Protein AF-X0RLF0-F1 (afdb_monomer)

Radius of gyration: 14.8 Å; Cα contacts (8 Å, |Δi|>4): 10; chains: 1; bounding box: 38×18×31 Å

Foldseek 3Di:
DDDPPQDDDPVNVVVVVVVVLVVLVVVCVVVVHDSVVDDDDDDCPPHDDD

Mean predicted aligned error: 6.98 Å

Solvent-accessible surface area (backbone atoms only — not comparable to full-atom values): 3407 Å² total; per-residue (Å²): 134,86,83,72,83,75,75,75,53,66,66,60,54,52,52,52,52,55,52,51,54,52,52,50,47,54,52,21,64,75,66,78,42,69,58,90,82,56,85,90,78,88,85,54,94,85,53,77,82,128

pLDDT: mean 85.18, std 17.1, range [33.84, 98.0]

Sequence (50 aa):
MKEVNGNIDEMTLIDNWQQVSKQMKQACDRADRQVDNIMLLAVSKTKPAI

Structure (mmCIF, N/CA/C/O backbone):
data_AF-X0RLF0-F1
#
_entry.id   AF-X0RLF0-F1
#
loop_
_atom_site.group_PDB
_atom_site.id
_atom_site.type_symbol
_atom_site.label_atom_id
_atom_site.label_alt_id
_atom_site.label_comp_id
_atom_site.label_asym_id
_atom_site.label_entity_id
_atom_site.label_seq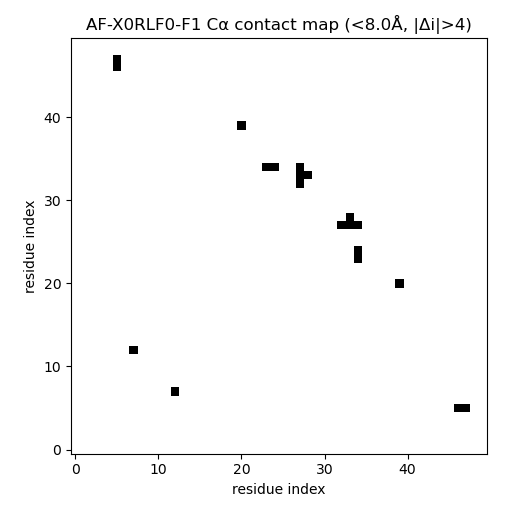_id
_atom_site.pdbx_PDB_ins_code
_atom_site.Cartn_x
_atom_site.Cartn_y
_atom_site.Cartn_z
_atom_site.occupancy
_atom_site.B_iso_or_equiv
_atom_site.auth_seq_id
_atom_site.auth_comp_id
_atom_site.auth_asym_id
_atom_site.auth_atom_id
_atom_site.pdbx_PDB_model_num
ATOM 1 N N . MET A 1 1 ? 21.498 12.383 -23.570 1.00 33.84 1 MET A N 1
ATOM 2 C CA . MET A 1 1 ? 20.432 11.642 -22.862 1.00 33.84 1 MET A CA 1
ATOM 3 C C . MET A 1 1 ? 21.002 1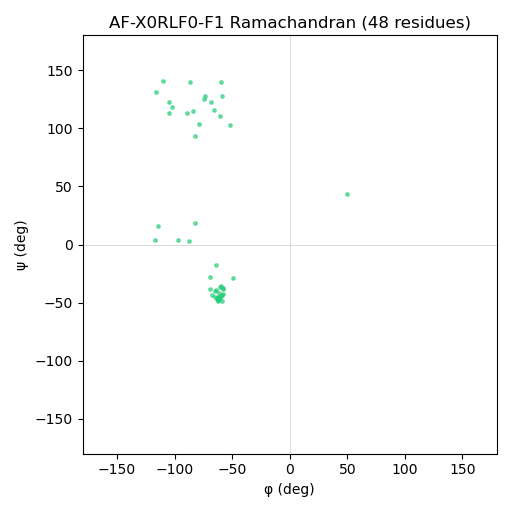1.204 -21.525 1.00 33.84 1 MET A C 1
ATOM 5 O O . MET A 1 1 ? 22.095 10.659 -21.524 1.00 33.84 1 MET A O 1
ATOM 9 N N . LYS A 1 2 ? 20.360 11.544 -20.400 1.00 36.44 2 LYS A N 1
ATOM 10 C CA . LYS A 1 2 ? 20.793 11.055 -19.083 1.00 36.44 2 LYS A CA 1
ATOM 11 C C . LYS A 1 2 ? 20.175 9.680 -18.878 1.00 36.44 2 LYS A C 1
ATOM 13 O O . LYS A 1 2 ? 18.953 9.573 -18.825 1.00 36.44 2 LYS A O 1
ATOM 18 N N . GLU A 1 3 ? 21.026 8.668 -18.800 1.00 44.50 3 GLU A N 1
ATOM 19 C CA . GLU A 1 3 ? 20.662 7.329 -18.355 1.00 44.50 3 GLU A CA 1
ATOM 20 C C . GLU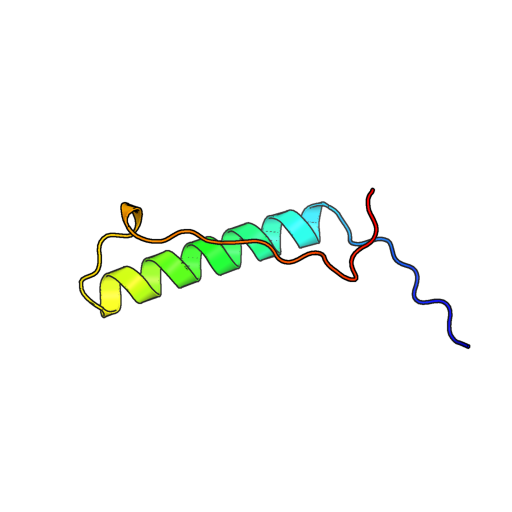 A 1 3 ? 20.136 7.454 -16.921 1.00 44.50 3 GLU A C 1
ATOM 22 O O . GLU A 1 3 ? 20.860 7.839 -16.000 1.00 44.50 3 GLU A O 1
ATOM 27 N N . VAL A 1 4 ? 18.834 7.244 -16.742 1.00 53.75 4 VAL A N 1
ATOM 28 C CA . VAL A 1 4 ? 18.238 7.136 -15.413 1.00 53.75 4 VAL A CA 1
ATOM 29 C C . VAL A 1 4 ? 18.569 5.727 -14.950 1.00 53.75 4 VAL A C 1
ATOM 31 O O . VAL A 1 4 ? 17.966 4.780 -15.444 1.00 53.75 4 VAL A O 1
ATOM 34 N N . ASN A 1 5 ? 19.550 5.589 -14.055 1.00 52.34 5 ASN A N 1
ATOM 35 C CA . ASN A 1 5 ? 19.848 4.322 -13.387 1.00 52.34 5 ASN A CA 1
ATOM 36 C C . ASN A 1 5 ? 18.549 3.774 -12.776 1.00 52.34 5 ASN A C 1
ATOM 38 O O . ASN A 1 5 ? 18.057 4.280 -11.770 1.00 52.34 5 ASN A O 1
ATOM 42 N N . GLY A 1 6 ? 17.969 2.783 -13.452 1.00 54.97 6 GLY A N 1
ATOM 43 C CA . GLY A 1 6 ? 16.615 2.277 -13.242 1.00 54.97 6 GLY A CA 1
ATOM 44 C C . GLY A 1 6 ? 16.478 1.273 -12.103 1.00 54.97 6 GLY A C 1
ATOM 45 O O . GLY A 1 6 ? 15.489 0.550 -12.073 1.00 54.97 6 GLY A O 1
ATOM 46 N N . ASN A 1 7 ? 17.432 1.216 -11.173 1.00 60.44 7 ASN A N 1
ATOM 47 C CA . ASN A 1 7 ? 17.321 0.339 -10.013 1.00 60.44 7 ASN A CA 1
ATOM 48 C C . ASN A 1 7 ? 16.464 1.026 -8.955 1.00 60.44 7 ASN A C 1
ATOM 50 O O . ASN A 1 7 ? 16.948 1.821 -8.151 1.00 60.44 7 ASN A O 1
ATOM 54 N N . ILE A 1 8 ? 15.165 0.736 -8.990 1.00 67.06 8 ILE A N 1
ATOM 55 C CA . ILE A 1 8 ? 14.312 0.952 -7.827 1.00 67.06 8 ILE A CA 1
ATOM 56 C C . ILE A 1 8 ? 14.807 -0.016 -6.763 1.00 67.06 8 ILE A C 1
ATOM 58 O O . ILE A 1 8 ? 14.749 -1.226 -6.954 1.00 67.06 8 ILE A O 1
ATOM 62 N N . ASP A 1 9 ? 15.311 0.538 -5.670 1.00 81.69 9 ASP A N 1
ATOM 63 C CA . ASP A 1 9 ? 15.660 -0.230 -4.486 1.00 81.69 9 ASP A CA 1
ATOM 64 C C . ASP A 1 9 ? 14.416 -0.974 -3.965 1.00 81.69 9 ASP A C 1
ATOM 66 O O . ASP A 1 9 ? 13.349 -0.376 -3.783 1.00 81.69 9 ASP A O 1
ATOM 70 N N . GLU A 1 10 ? 14.540 -2.287 -3.766 1.00 84.75 10 GLU A N 1
ATOM 71 C CA . GLU A 1 10 ? 13.439 -3.157 -3.339 1.00 84.75 10 GLU A CA 1
ATOM 72 C C . GLU A 1 10 ? 12.846 -2.689 -2.008 1.00 84.75 10 GLU A C 1
ATOM 74 O O . GLU A 1 10 ? 11.624 -2.684 -1.844 1.00 84.75 10 GLU A O 1
ATOM 79 N N . MET A 1 11 ? 13.697 -2.214 -1.092 1.00 87.44 11 MET A N 1
ATOM 80 C CA . MET A 1 11 ? 13.258 -1.700 0.203 1.00 87.44 11 MET A CA 1
ATOM 81 C C . MET A 1 11 ? 12.400 -0.446 0.025 1.00 87.44 11 MET A C 1
ATOM 83 O O . MET A 1 11 ? 11.291 -0.363 0.548 1.00 87.44 11 MET A O 1
ATOM 87 N N . THR A 1 12 ? 12.845 0.478 -0.828 1.00 89.56 12 THR A N 1
ATOM 88 C CA . THR A 1 12 ? 12.066 1.661 -1.210 1.00 89.56 12 THR A CA 1
ATOM 89 C C . THR A 1 12 ? 10.712 1.290 -1.838 1.00 89.56 12 THR A C 1
ATOM 91 O O . THR A 1 12 ? 9.709 1.960 -1.587 1.00 89.56 12 THR A O 1
ATOM 94 N N . LEU A 1 13 ? 10.628 0.232 -2.654 1.00 90.19 13 LEU A N 1
ATOM 95 C CA . LEU A 1 13 ? 9.355 -0.213 -3.238 1.00 90.19 13 LEU A CA 1
ATOM 96 C C . LEU A 1 13 ? 8.396 -0.771 -2.174 1.00 90.19 13 LEU A C 1
ATOM 98 O O . LEU A 1 13 ? 7.206 -0.439 -2.192 1.00 90.19 13 LEU A O 1
ATOM 102 N N . ILE A 1 14 ? 8.912 -1.580 -1.245 1.00 92.44 14 ILE A N 1
ATOM 103 C CA . ILE A 1 14 ? 8.151 -2.150 -0.126 1.00 92.44 14 ILE A CA 1
ATOM 104 C C . ILE A 1 14 ? 7.626 -1.035 0.782 1.00 92.44 14 ILE A C 1
ATOM 106 O O . ILE A 1 14 ? 6.430 -1.007 1.082 1.00 92.44 14 ILE A O 1
ATOM 110 N N . ASP A 1 15 ? 8.482 -0.086 1.156 1.00 95.56 15 ASP A N 1
ATOM 111 C CA . ASP A 1 15 ? 8.124 1.034 2.028 1.00 95.56 15 ASP A CA 1
ATOM 112 C C .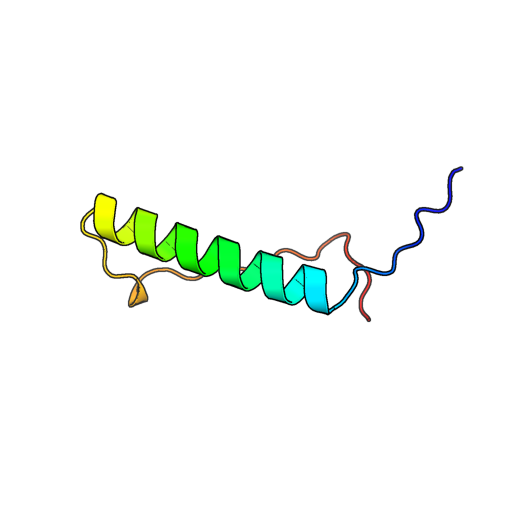 ASP A 1 15 ? 7.029 1.900 1.397 1.00 95.56 15 ASP A C 1
ATOM 114 O O . ASP A 1 15 ? 6.017 2.211 2.03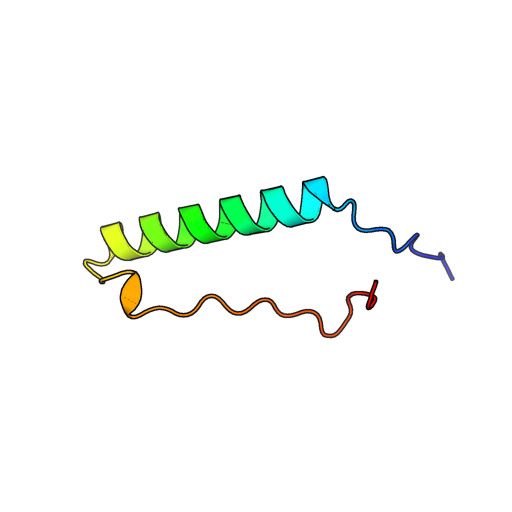6 1.00 95.56 15 ASP A O 1
ATOM 118 N N . ASN A 1 16 ? 7.169 2.217 0.106 1.00 93.44 16 ASN A N 1
ATOM 119 C CA . ASN A 1 16 ? 6.159 2.964 -0.643 1.00 93.44 16 ASN A CA 1
ATOM 120 C C . ASN A 1 16 ? 4.810 2.232 -0.663 1.00 93.44 16 ASN A C 1
ATOM 122 O O . ASN A 1 16 ? 3.761 2.845 -0.445 1.00 93.44 16 ASN A O 1
ATOM 126 N N . TRP A 1 17 ? 4.815 0.918 -0.898 1.00 94.88 17 TRP A N 1
ATOM 127 C CA . TRP A 1 17 ? 3.590 0.120 -0.897 1.00 94.88 17 TRP A CA 1
ATOM 128 C C . TRP A 1 17 ? 2.909 0.110 0.477 1.00 94.88 17 TRP A C 1
ATOM 130 O O . TRP A 1 17 ? 1.700 0.342 0.579 1.00 94.88 17 TRP A O 1
ATOM 140 N N . GLN A 1 18 ? 3.677 -0.101 1.549 1.00 96.94 18 GLN A N 1
ATOM 141 C CA . GLN A 1 18 ? 3.164 -0.080 2.920 1.00 96.94 18 GLN A CA 1
ATOM 142 C C . GLN A 1 18 ? 2.574 1.287 3.282 1.00 96.94 18 GLN A C 1
ATOM 144 O O . GLN A 1 18 ? 1.491 1.360 3.874 1.00 96.94 18 GLN A O 1
ATOM 149 N N . GLN A 1 19 ? 3.242 2.372 2.889 1.00 97.75 19 GLN A N 1
ATOM 150 C CA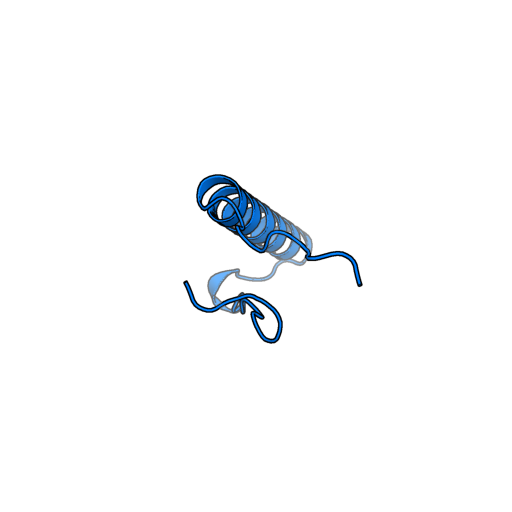 . GLN A 1 19 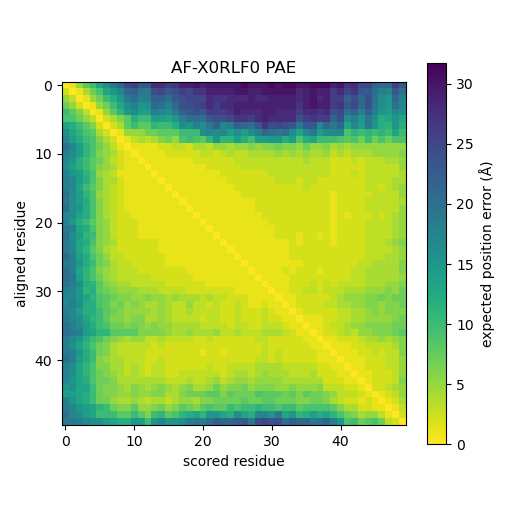? 2.772 3.731 3.128 1.00 97.75 19 GLN A CA 1
ATOM 151 C C . GLN A 1 19 ? 1.438 4.003 2.423 1.00 97.75 19 GLN A C 1
ATOM 153 O O . GLN A 1 19 ? 0.502 4.485 3.066 1.00 97.75 19 GLN A O 1
ATOM 158 N N . VAL A 1 20 ? 1.317 3.671 1.134 1.00 97.38 20 VAL A N 1
ATOM 159 C CA . VAL A 1 20 ? 0.072 3.881 0.374 1.00 97.38 20 VAL A CA 1
ATOM 160 C C . VAL A 1 20 ? -1.058 3.010 0.924 1.00 97.38 20 VAL A C 1
ATOM 162 O O . VAL A 1 20 ? -2.177 3.493 1.093 1.00 97.38 20 VAL A O 1
ATOM 165 N N . SER A 1 21 ? -0.774 1.759 1.294 1.00 96.81 21 SER A N 1
ATOM 166 C CA . SER A 1 21 ? -1.748 0.875 1.949 1.00 96.81 21 SER A CA 1
ATOM 167 C C . SER A 1 21 ? -2.26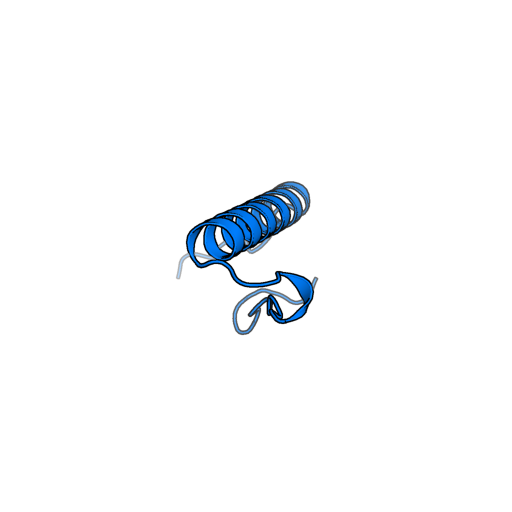9 1.470 3.265 1.00 96.81 21 SER A C 1
ATOM 169 O O . SER A 1 21 ? -3.478 1.504 3.504 1.00 96.81 21 SER A O 1
ATOM 171 N N . LYS A 1 22 ? -1.384 2.037 4.097 1.00 98.00 22 LYS A N 1
ATOM 172 C CA . LYS A 1 22 ? -1.772 2.732 5.336 1.00 98.00 22 LYS A CA 1
ATOM 173 C C . LYS A 1 22 ? -2.644 3.957 5.059 1.00 98.00 22 LYS A C 1
ATOM 175 O O . LYS A 1 22 ? -3.649 4.152 5.737 1.00 98.00 22 LYS A O 1
ATOM 180 N N . GLN A 1 23 ? -2.274 4.774 4.077 1.00 97.81 23 GLN A N 1
ATOM 181 C CA . GLN A 1 23 ? -3.042 5.963 3.700 1.00 97.81 23 GLN A CA 1
ATOM 182 C C . GLN A 1 23 ? -4.431 5.598 3.171 1.00 97.81 23 GLN A C 1
ATOM 184 O O . GLN A 1 23 ? -5.406 6.258 3.521 1.00 97.81 23 GLN A O 1
ATOM 189 N N . MET A 1 24 ? -4.537 4.523 2.385 1.00 97.44 24 MET A N 1
ATOM 190 C CA . MET A 1 24 ? -5.816 4.009 1.901 1.00 97.44 24 MET A CA 1
ATOM 191 C C . MET A 1 24 ? -6.729 3.606 3.064 1.00 97.44 24 MET A C 1
ATOM 193 O O . MET A 1 24 ? -7.881 4.036 3.091 1.00 97.44 24 MET A O 1
ATOM 197 N N . LYS A 1 25 ? -6.209 2.886 4.069 1.00 97.00 25 LYS A N 1
ATOM 198 C CA . LYS A 1 25 ? -6.971 2.542 5.285 1.00 97.00 25 LYS A CA 1
ATOM 199 C C . LYS A 1 25 ? -7.466 3.787 6.019 1.00 97.00 25 LYS A C 1
ATOM 201 O O . LYS A 1 25 ? -8.656 3.916 6.263 1.00 97.00 25 LYS A O 1
ATOM 206 N N . GLN A 1 26 ? -6.582 4.757 6.253 1.00 97.56 26 GLN A N 1
ATOM 207 C CA . GLN A 1 26 ? -6.948 6.020 6.905 1.00 97.56 26 GLN A CA 1
ATOM 208 C C . GLN A 1 26 ? -8.010 6.810 6.127 1.00 97.56 26 GLN A C 1
ATOM 210 O O . GLN A 1 26 ? -8.854 7.471 6.727 1.00 97.56 26 GLN A O 1
ATOM 215 N N . ALA A 1 27 ? -7.963 6.782 4.794 1.00 96.88 27 ALA A N 1
ATOM 216 C CA . ALA A 1 27 ? -8.975 7.417 3.959 1.00 96.88 27 ALA A CA 1
ATOM 217 C C . ALA A 1 27 ? -10.324 6.687 4.044 1.00 96.88 27 ALA A C 1
ATOM 219 O O . ALA A 1 27 ? -11.360 7.347 4.085 1.00 96.88 27 ALA A O 1
ATOM 220 N N . CYS A 1 28 ? -10.310 5.354 4.111 1.00 97.25 28 CYS A N 1
ATOM 221 C CA . CYS A 1 28 ? -11.507 4.540 4.313 1.00 97.25 28 CYS A CA 1
ATOM 222 C C . CYS A 1 28 ? -12.151 4.821 5.674 1.00 97.25 28 CYS A C 1
ATOM 224 O O . CYS A 1 28 ? -13.343 5.113 5.711 1.00 97.25 28 CYS A O 1
ATOM 226 N N . ASP A 1 29 ? -11.358 4.860 6.750 1.00 96.50 29 ASP A N 1
ATOM 227 C CA . ASP A 1 29 ? -11.831 5.184 8.103 1.00 96.50 29 ASP A CA 1
ATOM 228 C C . ASP A 1 29 ? -12.506 6.565 8.147 1.00 96.50 29 ASP A C 1
ATOM 230 O O . ASP A 1 29 ? -13.568 6.738 8.737 1.00 96.50 29 ASP A O 1
ATOM 234 N N . ARG A 1 30 ? -11.917 7.565 7.474 1.00 97.06 30 ARG A N 1
ATOM 235 C CA . ARG A 1 30 ? -12.474 8.930 7.396 1.00 97.06 30 ARG A CA 1
ATOM 236 C C . ARG A 1 30 ? -13.755 9.022 6.574 1.00 97.06 30 ARG A C 1
ATOM 238 O O . ARG A 1 30 ? -14.535 9.944 6.784 1.00 97.06 30 ARG A O 1
ATOM 245 N N . ALA A 1 31 ? -13.923 8.134 5.603 1.00 95.75 31 ALA A N 1
ATOM 246 C CA . ALA A 1 31 ? -15.064 8.120 4.698 1.00 95.75 31 ALA A CA 1
ATOM 247 C C . ALA A 1 31 ? -16.160 7.134 5.134 1.00 95.75 31 ALA A C 1
ATOM 249 O O . ALA A 1 31 ? -17.115 6.957 4.382 1.00 95.75 31 ALA A O 1
ATOM 250 N N . ASP A 1 32 ? -16.002 6.481 6.292 1.00 94.75 32 ASP A N 1
ATOM 251 C CA . ASP A 1 32 ? -16.852 5.380 6.764 1.00 94.75 32 ASP A CA 1
ATOM 252 C C . ASP A 1 32 ? -17.042 4.283 5.697 1.00 94.75 32 ASP A C 1
ATOM 254 O O . ASP A 1 32 ? -18.139 3.801 5.408 1.00 94.75 32 ASP A O 1
ATOM 258 N N . ARG A 1 33 ? -15.941 3.922 5.027 1.00 94.69 33 ARG A N 1
ATOM 259 C CA . ARG A 1 33 ? -15.912 2.873 4.000 1.00 94.69 33 ARG A CA 1
ATOM 260 C C . ARG A 1 33 ? -15.155 1.661 4.513 1.00 94.69 33 ARG A C 1
ATOM 262 O O . ARG A 1 33 ? -14.102 1.784 5.125 1.00 94.69 33 ARG A O 1
ATOM 269 N N . GLN A 1 34 ? -15.649 0.473 4.180 1.00 93.31 34 GLN A N 1
ATOM 270 C CA . GLN A 1 34 ? -14.915 -0.762 4.440 1.00 93.31 34 GLN A CA 1
ATOM 271 C C . GLN A 1 34 ? -13.748 -0.909 3.460 1.00 93.31 34 GLN A C 1
ATOM 273 O O . GLN A 1 34 ? -13.934 -0.841 2.243 1.00 93.31 34 GLN A O 1
ATOM 278 N N . VAL A 1 35 ? -12.555 -1.144 4.006 1.00 92.75 35 VAL A N 1
ATOM 279 C CA . VAL A 1 35 ? -11.304 -1.325 3.251 1.00 92.75 35 VAL A CA 1
ATOM 280 C C . VAL A 1 35 ? -11.387 -2.506 2.284 1.00 92.75 35 VAL A C 1
ATOM 282 O O . VAL A 1 35 ? -10.875 -2.413 1.173 1.00 92.75 35 VAL A O 1
ATOM 285 N N . ASP A 1 36 ? -12.088 -3.576 2.664 1.00 92.81 36 ASP A N 1
ATOM 286 C CA . ASP A 1 36 ? -12.218 -4.800 1.861 1.00 92.81 36 ASP A CA 1
ATOM 287 C C . ASP A 1 36 ? -12.955 -4.576 0.528 1.00 92.81 36 ASP A C 1
ATOM 289 O O . ASP A 1 36 ? -12.822 -5.366 -0.403 1.00 92.81 36 ASP A O 1
ATOM 293 N N . ASN A 1 37 ? -13.681 -3.460 0.399 1.00 93.19 37 ASN A N 1
ATOM 294 C CA . ASN A 1 37 ? -14.349 -3.059 -0.841 1.00 93.19 37 ASN A CA 1
ATOM 295 C C . ASN A 1 37 ? -13.442 -2.243 -1.782 1.00 93.19 37 ASN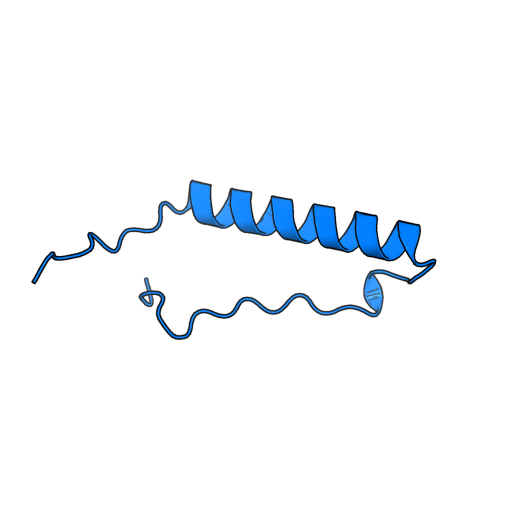 A C 1
ATOM 297 O O . ASN A 1 37 ? -13.909 -1.750 -2.811 1.00 93.19 37 ASN A O 1
ATOM 301 N N . ILE A 1 38 ? -12.167 -2.043 -1.430 1.00 93.12 38 ILE A N 1
ATOM 302 C CA . ILE A 1 38 ? -11.205 -1.232 -2.179 1.00 93.12 38 ILE A CA 1
ATOM 303 C C . ILE A 1 38 ? -10.063 -2.108 -2.689 1.00 93.12 38 ILE A C 1
ATOM 305 O O . ILE A 1 38 ? -9.418 -2.831 -1.937 1.00 93.12 38 ILE A O 1
ATOM 309 N N . MET A 1 39 ? -9.747 -1.966 -3.975 1.00 94.88 39 MET A N 1
ATOM 310 C CA . MET A 1 39 ? -8.575 -2.587 -4.585 1.00 94.88 39 MET A CA 1
ATOM 311 C C . MET A 1 39 ? -7.485 -1.538 -4.813 1.00 94.88 39 MET A C 1
ATOM 313 O O . MET A 1 39 ? -7.701 -0.553 -5.520 1.00 94.88 39 MET A O 1
ATOM 317 N N . LEU A 1 40 ? -6.297 -1.764 -4.247 1.00 94.75 40 LEU A N 1
ATOM 318 C CA . LEU A 1 40 ? -5.111 -0.961 -4.537 1.00 94.75 40 LEU A CA 1
ATOM 319 C C . LEU A 1 40 ? -4.364 -1.577 -5.728 1.00 94.75 40 LEU A C 1
ATOM 321 O O . LEU A 1 40 ? -3.832 -2.678 -5.621 1.00 94.75 40 LEU A O 1
ATOM 325 N N . LEU A 1 41 ? -4.330 -0.873 -6.861 1.00 94.69 41 LEU A N 1
ATOM 326 C CA . LEU A 1 41 ? -3.664 -1.336 -8.080 1.00 94.69 41 LEU A CA 1
ATOM 327 C C . LEU A 1 41 ? -2.315 -0.632 -8.259 1.00 94.69 41 LEU A C 1
ATOM 329 O O . LEU A 1 41 ? -2.260 0.584 -8.445 1.00 94.69 41 LEU A O 1
ATOM 333 N N . ALA A 1 42 ? -1.228 -1.403 -8.254 1.00 92.00 42 ALA A N 1
ATOM 334 C CA . ALA A 1 42 ? 0.088 -0.893 -8.617 1.00 92.00 42 ALA A CA 1
ATOM 335 C C . ALA A 1 42 ? 0.182 -0.705 -10.141 1.00 92.00 42 ALA A C 1
ATOM 337 O O . ALA A 1 42 ? -0.043 -1.640 -10.908 1.00 92.00 42 ALA A O 1
ATOM 338 N N . VAL A 1 43 ? 0.536 0.501 -10.588 1.00 91.56 43 VAL A N 1
ATOM 339 C CA . VAL A 1 43 ? 0.695 0.820 -12.015 1.00 91.56 43 VAL A CA 1
ATOM 340 C C . VAL A 1 43 ? 2.182 0.913 -12.352 1.00 91.56 43 VAL A C 1
ATOM 342 O O . VAL A 1 43 ? 2.869 1.832 -11.912 1.00 91.56 43 VAL A O 1
ATOM 345 N N . SER A 1 44 ? 2.679 -0.024 -13.163 1.00 89.44 44 SER A N 1
ATOM 346 C CA . SER A 1 44 ? 4.108 -0.186 -13.482 1.00 89.44 44 SER A CA 1
ATOM 347 C C . SER A 1 44 ? 4.465 0.083 -14.949 1.00 89.44 44 SER A C 1
ATOM 349 O O . SER A 1 44 ? 5.559 -0.257 -15.376 1.00 89.44 44 SER A O 1
ATOM 351 N N . LYS A 1 45 ? 3.588 0.734 -15.732 1.00 87.12 45 LYS A N 1
ATOM 352 C CA . LYS A 1 45 ? 3.722 0.907 -17.200 1.00 87.12 45 LYS A CA 1
ATOM 353 C C . LYS A 1 45 ? 5.096 1.413 -17.687 1.00 87.12 45 LYS A C 1
ATOM 355 O O . LYS A 1 45 ? 5.475 1.121 -18.815 1.00 87.12 45 LYS A O 1
ATOM 360 N N . THR A 1 46 ? 5.815 2.190 -16.873 1.00 87.94 46 THR A N 1
ATOM 361 C CA . THR A 1 46 ? 7.161 2.720 -17.183 1.00 87.94 46 THR A CA 1
ATOM 362 C C . THR A 1 46 ? 8.252 2.212 -16.241 1.00 87.94 46 THR A C 1
ATOM 364 O O . THR A 1 46 ? 9.392 2.668 -16.317 1.00 87.94 46 THR A O 1
ATOM 367 N N . LYS A 1 47 ? 7.912 1.315 -15.313 1.00 83.62 47 LYS A N 1
ATOM 368 C CA . LYS A 1 47 ? 8.876 0.709 -14.401 1.00 83.62 47 LYS A CA 1
ATOM 369 C C . LYS A 1 47 ? 9.496 -0.513 -15.081 1.00 83.62 47 LYS A C 1
ATOM 371 O O . LYS A 1 47 ? 8.771 -1.234 -15.768 1.00 83.62 47 LYS A O 1
ATOM 376 N N . PRO A 1 48 ? 10.811 -0.732 -14.928 1.00 81.06 48 PRO A N 1
ATOM 377 C CA . PRO A 1 48 ? 11.442 -1.921 -15.476 1.00 81.06 48 PRO A CA 1
ATOM 378 C C . PRO A 1 48 ? 10.800 -3.171 -14.866 1.00 81.06 48 PRO A C 1
ATOM 380 O O . PRO A 1 48 ? 10.478 -3.191 -13.676 1.00 81.06 48 PRO A O 1
ATOM 383 N N . ALA A 1 49 ? 10.596 -4.193 -15.697 1.00 72.94 49 ALA A N 1
ATOM 384 C CA . ALA A 1 49 ? 10.434 -5.545 -15.191 1.00 72.94 49 ALA A CA 1
ATOM 385 C C . ALA A 1 49 ? 11.802 -5.952 -14.637 1.00 72.94 49 ALA A C 1
ATOM 387 O O . ALA A 1 49 ? 12.798 -5.820 -15.350 1.00 72.94 49 ALA A O 1
ATOM 388 N N . ILE A 1 50 ? 11.839 -6.311 -13.357 1.00 61.00 50 ILE A N 1
ATOM 389 C CA . ILE A 1 50 ? 13.040 -6.835 -12.700 1.00 61.00 50 ILE A CA 1
ATOM 390 C C . ILE A 1 50 ? 13.461 -8.122 -13.414 1.00 61.00 50 ILE A C 1
ATOM 392 O O . ILE A 1 50 ? 12.548 -8.914 -13.752 1.00 61.00 50 ILE A O 1
#

Secondary structure (DSSP, 8-state):
---------HHHHHHHHHHHHHHHHHHHHHTT--GGG-------TTSPP-